Protein AF-A0A7X7Y3Q4-F1 (afdb_monomer_lite)

Sequence (179 aa):
MTKKGYIAGKLFKQGDIKQRLYEGELVKKELPEIDFYNPIENDEINDKSNLPTAKDIFYGDADRVVESSVILVELDDEDSGTIYEIGICHGIEIMREKLIKLKEENKDIAIDELLKLLEKEVPRKKVYAHLSDIRLAEAHHYRGRYIPHGINQFVVGGIEEIGRIYPSVEEAVKSMKED

pLDDT: mean 79.45, std 11.39, range [51.28, 93.75]

Radius of gyration: 19.65 Å; chains: 1; bounding box: 50×27×59 Å

Secondary structure (DSSP, 8-state):
-PEEEEEE---SSHHHHHHHHHHHHHHHHH-TTEEEE-GGG-HHHH-GGG---HHHHHHHHHHHHHH-SEEEE--TT--HHHHHHHHHHHHHHHHHHHHHHHHHHSTT--HHHHHHHHHHHSPPP-EEEE---GGGGGGGG--GGG------HHHHHHHHHSEEEESSHHHHHHHHHH-

Structure (mmCIF, N/CA/C/O backbone):
data_AF-A0A7X7Y3Q4-F1
#
_entry.id   AF-A0A7X7Y3Q4-F1
#
loop_
_atom_site.group_PDB
_atom_site.id
_atom_site.type_symbol
_atom_site.label_atom_id
_atom_site.label_alt_id
_atom_site.label_comp_id
_atom_site.label_asym_id
_atom_site.label_entity_id
_atom_site.label_seq_id
_atom_site.pdbx_PDB_ins_code
_atom_site.Cartn_x
_atom_site.Cartn_y
_atom_site.Cartn_z
_atom_site.occupancy
_atom_site.B_iso_or_equiv
_atom_site.auth_seq_id
_atom_site.auth_comp_id
_atom_site.auth_asym_id
_atom_site.auth_atom_id
_atom_site.pdbx_PDB_model_num
ATOM 1 N N . MET A 1 1 ? 8.918 -13.769 17.050 1.00 59.34 1 MET A N 1
ATOM 2 C CA . MET A 1 1 ? 8.856 -13.636 15.581 1.00 59.34 1 MET A CA 1
ATOM 3 C C . MET A 1 1 ? 9.946 -12.666 15.176 1.00 59.34 1 MET A C 1
ATOM 5 O O . MET A 1 1 ? 10.098 -11.665 15.869 1.00 59.34 1 MET A O 1
ATOM 9 N N . THR A 1 2 ? 10.721 -12.977 14.139 1.00 75.50 2 THR A N 1
ATOM 10 C CA . THR A 1 2 ? 11.676 -12.027 13.543 1.00 75.50 2 THR A CA 1
ATOM 11 C C . THR A 1 2 ? 10.899 -10.832 12.995 1.00 75.50 2 THR A C 1
ATOM 13 O O . THR A 1 2 ? 9.806 -11.018 12.455 1.00 75.50 2 THR A O 1
ATOM 16 N N . LYS A 1 3 ? 11.403 -9.609 13.190 1.00 88.12 3 LYS A N 1
ATOM 17 C CA . LYS A 1 3 ? 10.775 -8.420 12.602 1.00 88.12 3 LYS A CA 1
ATOM 18 C C . LYS A 1 3 ? 10.984 -8.464 11.095 1.00 88.12 3 LYS A C 1
ATOM 20 O O . LYS A 1 3 ? 12.077 -8.795 10.656 1.00 88.12 3 LYS A O 1
ATOM 25 N N . LYS A 1 4 ? 9.954 -8.132 10.326 1.00 91.75 4 LYS A N 1
ATOM 26 C CA . LYS A 1 4 ? 10.041 -8.048 8.867 1.00 91.75 4 LYS A CA 1
ATOM 27 C C . LYS A 1 4 ? 10.253 -6.602 8.440 1.00 91.75 4 LYS A C 1
ATOM 29 O O . LYS A 1 4 ? 9.687 -5.696 9.071 1.00 91.75 4 LYS A O 1
ATOM 34 N N . GLY A 1 5 ? 11.062 -6.409 7.407 1.00 90.38 5 GLY A N 1
ATOM 35 C CA . GLY A 1 5 ? 11.287 -5.128 6.755 1.00 90.38 5 GLY A CA 1
ATOM 36 C C . GLY A 1 5 ? 11.024 -5.204 5.252 1.00 90.38 5 GLY A C 1
ATOM 37 O O . GLY A 1 5 ? 11.091 -6.282 4.670 1.00 90.38 5 GLY A O 1
ATOM 38 N N . TYR A 1 6 ? 10.763 -4.065 4.618 1.00 93.75 6 TYR A N 1
ATOM 39 C CA . TYR A 1 6 ? 10.566 -3.968 3.170 1.00 93.75 6 TYR A CA 1
ATOM 40 C C . TYR A 1 6 ? 11.410 -2.833 2.593 1.00 93.75 6 TYR A C 1
ATOM 42 O O . TYR A 1 6 ? 11.451 -1.749 3.180 1.00 93.75 6 TYR A O 1
ATOM 50 N N . ILE A 1 7 ? 12.075 -3.077 1.464 1.00 92.94 7 ILE A N 1
ATOM 51 C CA . ILE A 1 7 ? 12.806 -2.055 0.707 1.00 92.94 7 ILE A CA 1
ATOM 52 C C . ILE A 1 7 ? 11.937 -1.603 -0.468 1.00 92.94 7 ILE A C 1
ATOM 54 O O . ILE A 1 7 ? 11.755 -2.337 -1.435 1.00 92.94 7 ILE A O 1
ATOM 58 N N . ALA A 1 8 ? 11.429 -0.381 -0.368 1.00 90.62 8 ALA A N 1
ATOM 59 C CA . ALA A 1 8 ? 10.593 0.283 -1.353 1.00 90.62 8 ALA A CA 1
ATOM 60 C C . ALA A 1 8 ? 11.434 1.244 -2.202 1.00 90.62 8 ALA A C 1
ATOM 62 O O . ALA A 1 8 ? 12.166 2.093 -1.685 1.00 90.62 8 ALA A O 1
ATOM 63 N N . GLY A 1 9 ? 11.335 1.135 -3.521 1.00 87.44 9 GLY A N 1
ATOM 64 C CA . GLY A 1 9 ? 12.122 1.961 -4.422 1.00 87.44 9 GLY A CA 1
ATOM 65 C C . GLY A 1 9 ? 12.034 1.493 -5.863 1.00 87.44 9 GLY A C 1
ATOM 66 O O . GLY A 1 9 ? 11.721 0.340 -6.159 1.00 87.44 9 GLY A O 1
ATOM 67 N N . LYS A 1 10 ? 12.375 2.398 -6.776 1.00 87.62 10 LYS A N 1
ATOM 68 C CA . LYS A 1 10 ? 12.437 2.100 -8.205 1.00 87.62 10 LYS A CA 1
ATOM 69 C C . LYS A 1 10 ? 13.421 0.959 -8.480 1.00 87.62 10 LYS A C 1
ATOM 71 O O . LYS A 1 10 ? 14.408 0.794 -7.761 1.00 87.62 10 LYS A O 1
ATOM 76 N N . LEU A 1 11 ? 13.185 0.189 -9.542 1.00 86.69 11 LEU A N 1
ATOM 77 C CA . LEU A 1 11 ? 14.018 -0.975 -9.885 1.00 86.69 11 LEU A CA 1
ATOM 78 C C . LEU A 1 11 ? 14.154 -1.229 -11.396 1.00 86.69 11 LEU A C 1
ATOM 80 O O . LEU A 1 11 ? 14.454 -2.337 -11.833 1.00 86.69 11 LEU A O 1
ATOM 84 N N . PHE A 1 12 ? 13.941 -0.204 -12.227 1.00 82.62 12 PHE A N 1
ATOM 85 C CA . PHE A 1 12 ? 13.835 -0.379 -13.682 1.00 82.62 12 PHE A CA 1
ATOM 86 C C . PHE A 1 12 ? 15.143 -0.128 -14.435 1.00 82.62 12 PHE A C 1
ATOM 88 O O . PHE A 1 12 ? 15.360 -0.694 -15.510 1.00 82.62 12 PHE A O 1
ATOM 95 N N . LYS A 1 13 ? 16.015 0.740 -13.915 1.00 83.12 13 LYS A N 1
ATOM 96 C CA . LYS A 1 13 ? 17.295 1.092 -14.542 1.00 83.12 13 LYS A CA 1
ATOM 97 C C . LYS A 1 13 ? 18.457 0.475 -13.773 1.00 83.12 13 LYS A C 1
ATOM 99 O O . LYS A 1 13 ? 18.352 0.138 -12.601 1.00 83.12 13 LYS A O 1
ATOM 104 N N . GLN A 1 14 ? 19.618 0.389 -14.424 1.00 84.06 14 GLN A N 1
ATOM 105 C CA . GLN A 1 14 ? 20.830 -0.139 -13.786 1.00 84.06 14 GLN A CA 1
ATOM 106 C C . GLN A 1 14 ? 21.237 0.622 -12.516 1.00 84.06 14 GLN A C 1
ATOM 108 O O . GLN A 1 14 ? 21.829 0.014 -11.631 1.00 84.06 14 GLN A O 1
ATOM 113 N N . GLY A 1 15 ? 20.967 1.931 -12.444 1.00 86.31 15 GLY A N 1
ATOM 114 C CA . GLY A 1 15 ? 21.193 2.726 -11.233 1.00 86.31 15 GLY A CA 1
ATOM 115 C C . GLY A 1 15 ? 20.305 2.236 -10.095 1.00 86.31 15 GLY A C 1
ATOM 116 O O . GLY A 1 15 ? 20.821 1.788 -9.078 1.00 86.31 15 GLY A O 1
ATOM 117 N N . ASP A 1 16 ? 18.998 2.212 -10.341 1.00 88.00 16 ASP A N 1
ATOM 118 C CA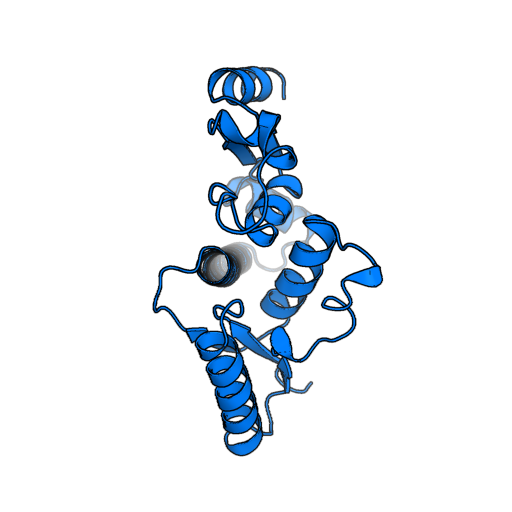 . ASP A 1 16 ? 17.974 1.756 -9.403 1.00 88.00 16 ASP A CA 1
ATOM 119 C C . ASP A 1 16 ? 18.272 0.341 -8.870 1.00 88.00 16 ASP A C 1
ATOM 121 O O . ASP A 1 16 ? 18.316 0.118 -7.666 1.00 88.00 16 ASP A O 1
ATOM 125 N N . ILE A 1 17 ? 18.590 -0.611 -9.755 1.00 88.19 17 ILE A N 1
ATOM 126 C CA . ILE A 1 17 ? 18.923 -1.996 -9.372 1.00 88.19 17 ILE A CA 1
ATOM 127 C C . ILE A 1 17 ? 20.145 -2.043 -8.447 1.00 88.19 17 ILE A C 1
ATOM 129 O O . ILE A 1 17 ? 20.133 -2.729 -7.426 1.00 88.19 17 ILE A O 1
ATOM 133 N N . LYS A 1 18 ? 21.216 -1.314 -8.790 1.00 89.75 18 LYS A N 1
ATOM 134 C CA . LYS A 1 18 ? 22.426 -1.258 -7.955 1.00 89.75 18 LYS A CA 1
ATOM 135 C C . LYS A 1 18 ? 22.134 -0.641 -6.593 1.00 89.75 18 LYS A C 1
ATOM 137 O O . LYS A 1 18 ? 22.685 -1.113 -5.603 1.00 89.75 18 LYS A O 1
ATOM 142 N N . GLN A 1 19 ? 21.281 0.378 -6.555 1.00 89.38 19 GLN A N 1
ATOM 143 C CA . GLN A 1 19 ? 20.860 1.026 -5.323 1.00 89.38 19 GLN A CA 1
ATOM 144 C C . GLN A 1 19 ? 20.077 0.050 -4.430 1.00 89.38 19 GLN A C 1
ATOM 146 O O . GLN A 1 19 ? 20.456 -0.129 -3.275 1.00 89.38 19 GLN A O 1
ATOM 151 N N . ARG A 1 20 ? 19.080 -0.669 -4.972 1.00 92.19 20 ARG A N 1
ATOM 152 C CA . ARG A 1 20 ? 18.311 -1.682 -4.223 1.00 92.19 20 ARG A CA 1
ATOM 153 C C . ARG A 1 20 ? 19.192 -2.791 -3.655 1.00 92.19 20 ARG A C 1
ATOM 155 O O . ARG A 1 20 ? 19.017 -3.180 -2.505 1.00 92.19 20 ARG A O 1
ATOM 162 N N . LEU A 1 21 ? 20.147 -3.301 -4.435 1.00 91.81 21 LEU A N 1
ATOM 163 C CA . LEU A 1 21 ? 21.083 -4.328 -3.961 1.00 91.81 21 LEU A CA 1
ATOM 164 C C . LEU A 1 21 ? 22.013 -3.789 -2.866 1.00 91.81 21 LEU A C 1
ATOM 166 O O . LEU A 1 21 ? 22.229 -4.456 -1.859 1.00 91.81 21 LEU A O 1
ATOM 170 N N . TYR A 1 22 ? 22.535 -2.570 -3.034 1.00 91.56 22 TYR A N 1
ATOM 171 C CA . TYR A 1 22 ? 23.371 -1.920 -2.024 1.00 91.56 22 TYR A CA 1
ATOM 172 C C . TYR A 1 22 ? 22.622 -1.711 -0.701 1.00 91.56 22 TYR A C 1
ATOM 174 O O . TYR A 1 22 ? 23.159 -2.019 0.362 1.00 91.56 22 TYR A O 1
ATOM 182 N N . GLU A 1 23 ? 21.380 -1.230 -0.759 1.00 90.56 23 GLU A N 1
ATOM 183 C CA . GLU A 1 23 ? 20.513 -1.084 0.413 1.00 90.56 23 GLU A CA 1
ATOM 184 C C . GLU A 1 23 ? 20.250 -2.429 1.086 1.00 90.56 23 GLU A C 1
ATOM 186 O O . GLU A 1 23 ? 20.384 -2.520 2.304 1.00 90.56 23 GLU A O 1
ATOM 191 N N . GLY A 1 24 ? 19.956 -3.474 0.302 1.00 90.88 24 GLY A N 1
ATOM 192 C CA . GLY A 1 24 ? 19.782 -4.845 0.784 1.00 90.88 24 GLY A CA 1
ATOM 193 C C . GLY A 1 24 ? 20.990 -5.357 1.569 1.00 90.88 24 GLY A C 1
ATOM 194 O O . GLY A 1 24 ? 20.844 -5.827 2.697 1.00 90.88 24 GLY A O 1
ATOM 195 N N . GLU A 1 25 ? 22.195 -5.213 1.019 1.00 92.19 25 GLU A N 1
ATOM 196 C CA . GLU A 1 25 ? 23.435 -5.597 1.706 1.00 92.19 25 GLU A CA 1
ATOM 197 C C . GLU A 1 25 ? 23.678 -4.767 2.974 1.00 92.19 25 GLU A C 1
ATOM 199 O O . GLU A 1 25 ? 24.103 -5.298 4.004 1.00 92.19 25 GLU A O 1
ATOM 204 N N . LEU A 1 26 ? 23.382 -3.465 2.929 1.00 87.81 26 LEU A N 1
ATOM 205 C CA . LEU A 1 26 ? 23.563 -2.575 4.070 1.00 87.81 26 LEU A CA 1
ATOM 206 C C . LEU A 1 26 ? 22.621 -2.936 5.224 1.00 87.81 26 LEU A C 1
ATOM 208 O O . LEU A 1 26 ? 23.082 -3.059 6.357 1.00 87.81 26 LEU A O 1
ATOM 212 N N . VAL A 1 27 ? 21.328 -3.155 4.961 1.00 85.12 27 VAL A N 1
ATOM 213 C CA . VAL A 1 27 ? 20.378 -3.530 6.022 1.00 85.12 27 VAL A CA 1
ATOM 214 C C . VAL A 1 27 ? 20.660 -4.925 6.572 1.00 85.12 27 VAL A C 1
ATOM 216 O O . VAL A 1 27 ? 20.587 -5.108 7.782 1.00 85.12 27 VAL A O 1
ATOM 219 N N . LYS A 1 28 ? 21.087 -5.884 5.737 1.00 88.75 28 LYS A N 1
ATOM 220 C CA . LYS A 1 28 ? 21.522 -7.218 6.198 1.00 88.75 28 LYS A CA 1
ATOM 221 C C . LYS A 1 28 ? 22.722 -7.128 7.146 1.00 88.75 28 LYS A C 1
ATOM 223 O O . LYS A 1 28 ? 22.809 -7.889 8.107 1.00 88.75 28 LYS A O 1
ATOM 228 N N . LYS A 1 29 ? 23.651 -6.203 6.880 1.00 87.94 29 LYS A N 1
ATOM 229 C CA . LYS A 1 29 ? 24.854 -5.984 7.695 1.00 87.94 29 LYS A CA 1
ATOM 230 C C . LYS A 1 29 ? 24.565 -5.239 8.998 1.00 87.94 29 LYS A C 1
ATOM 232 O O . LYS A 1 29 ? 25.090 -5.625 10.039 1.00 87.94 29 LYS A O 1
ATOM 237 N N . GLU A 1 30 ? 23.800 -4.153 8.929 1.00 89.81 30 GLU A N 1
ATOM 238 C CA . GLU A 1 30 ? 23.609 -3.224 10.052 1.00 89.81 30 GLU A CA 1
ATOM 239 C C . GLU A 1 30 ? 22.392 -3.572 10.925 1.00 89.81 30 GLU A C 1
ATOM 241 O O . GLU A 1 30 ? 22.373 -3.210 12.099 1.00 89.81 30 GLU A O 1
ATOM 246 N N . LEU A 1 31 ? 21.393 -4.273 10.374 1.00 85.12 31 LEU A N 1
ATOM 247 C CA . LEU A 1 31 ? 20.141 -4.655 11.045 1.00 85.12 31 LEU A CA 1
ATOM 248 C C . LEU A 1 31 ? 19.833 -6.163 10.872 1.00 85.12 31 LEU A C 1
ATOM 250 O O . LEU A 1 31 ? 18.743 -6.517 10.414 1.00 85.12 31 LEU A O 1
ATOM 254 N N . PRO A 1 32 ? 20.765 -7.078 11.218 1.00 90.19 32 PRO A N 1
ATOM 255 C CA . PRO A 1 32 ? 20.629 -8.518 10.959 1.00 90.19 32 PRO A CA 1
ATOM 256 C C . PRO A 1 32 ? 19.458 -9.189 11.698 1.00 90.19 32 PRO A C 1
ATOM 258 O O . PRO A 1 32 ? 19.093 -10.323 11.394 1.00 90.19 32 PRO A O 1
ATOM 261 N N . GLU A 1 33 ? 18.874 -8.528 12.697 1.00 87.56 33 GLU A N 1
ATOM 262 C CA . GLU A 1 33 ? 17.691 -8.988 13.422 1.00 87.56 33 GLU A CA 1
ATOM 263 C C . GLU A 1 33 ? 16.362 -8.725 12.692 1.00 87.56 33 GLU A C 1
ATOM 265 O O . GLU A 1 33 ? 15.313 -9.203 13.145 1.00 87.56 33 GLU A O 1
ATOM 270 N N . ILE A 1 34 ? 16.388 -7.954 11.598 1.00 84.50 34 ILE A N 1
ATOM 271 C CA . ILE A 1 34 ? 15.232 -7.666 10.748 1.00 84.50 34 ILE A CA 1
ATOM 272 C C . ILE A 1 34 ? 15.391 -8.418 9.426 1.00 84.50 34 ILE A C 1
ATOM 274 O O . ILE A 1 34 ? 16.371 -8.252 8.707 1.00 84.50 34 ILE A O 1
ATOM 278 N N . ASP A 1 35 ? 14.392 -9.225 9.092 1.00 91.12 35 ASP A N 1
ATOM 279 C CA . ASP A 1 35 ? 14.304 -9.929 7.818 1.00 91.12 35 ASP A CA 1
ATOM 280 C C . ASP A 1 35 ? 13.750 -8.976 6.751 1.00 91.12 35 ASP A C 1
ATOM 282 O O . ASP A 1 35 ? 12.537 -8.760 6.664 1.00 91.12 35 ASP A O 1
ATOM 286 N N . PHE A 1 36 ? 14.648 -8.319 6.015 1.00 88.81 36 PHE A N 1
ATOM 287 C CA . PHE A 1 36 ? 14.284 -7.379 4.958 1.00 88.81 36 PHE A CA 1
ATOM 288 C C . PHE A 1 36 ? 13.991 -8.099 3.642 1.00 88.81 36 PHE A C 1
ATOM 290 O O . PHE A 1 36 ? 14.847 -8.783 3.084 1.00 88.81 36 PHE A O 1
ATOM 297 N N . TYR A 1 37 ? 12.801 -7.853 3.103 1.00 92.31 37 TYR A N 1
ATOM 298 C CA . TYR A 1 37 ? 12.431 -8.210 1.744 1.00 92.31 37 TYR A CA 1
ATOM 299 C C . TYR A 1 37 ? 12.877 -7.122 0.761 1.00 92.31 37 TYR A C 1
ATOM 301 O O . TYR A 1 37 ? 12.609 -5.935 0.964 1.00 92.31 37 TYR A O 1
ATOM 309 N N . ASN A 1 38 ? 13.524 -7.546 -0.323 1.00 90.88 38 ASN A N 1
ATOM 310 C CA . ASN A 1 38 ? 13.941 -6.692 -1.426 1.00 90.88 38 ASN A CA 1
ATOM 311 C C . ASN A 1 38 ? 13.298 -7.192 -2.733 1.00 90.88 38 ASN A C 1
ATOM 313 O O . ASN A 1 38 ? 13.651 -8.287 -3.181 1.00 90.88 38 ASN A O 1
ATOM 317 N N . PRO A 1 39 ? 12.397 -6.423 -3.371 1.00 87.19 39 PRO A N 1
ATOM 318 C CA . PRO A 1 39 ? 11.683 -6.868 -4.571 1.00 87.19 39 PRO A CA 1
ATOM 319 C C . PRO A 1 39 ? 12.590 -7.315 -5.730 1.00 87.19 39 PRO A C 1
ATOM 321 O O . PRO A 1 39 ? 12.200 -8.168 -6.527 1.00 87.19 39 PRO A O 1
ATOM 324 N N . ILE A 1 40 ? 13.819 -6.783 -5.824 1.00 84.50 40 ILE A N 1
ATOM 325 C CA . ILE A 1 40 ? 14.770 -7.155 -6.887 1.00 84.50 40 ILE A CA 1
ATOM 326 C C . ILE A 1 40 ? 15.405 -8.538 -6.687 1.00 84.50 40 ILE A C 1
ATOM 328 O O . ILE A 1 40 ? 15.901 -9.119 -7.646 1.00 84.50 40 ILE A O 1
ATOM 332 N N . GLU A 1 41 ? 15.415 -9.055 -5.456 1.00 81.50 41 GLU A N 1
ATOM 333 C CA . GLU A 1 41 ? 16.021 -10.349 -5.113 1.00 81.50 41 GLU A CA 1
ATOM 334 C C . GLU A 1 41 ? 15.028 -11.515 -5.267 1.00 81.50 41 GLU A C 1
ATOM 336 O O . GLU A 1 41 ? 15.400 -12.671 -5.071 1.00 81.50 41 GLU A O 1
ATOM 341 N N . ASN A 1 42 ? 13.762 -11.238 -5.605 1.00 70.06 42 ASN A N 1
ATOM 342 C CA . ASN A 1 42 ? 12.736 -12.266 -5.751 1.00 70.06 42 ASN A CA 1
ATOM 343 C C . ASN A 1 42 ? 12.650 -12.775 -7.199 1.00 70.06 42 ASN A C 1
ATOM 345 O O . ASN A 1 42 ? 11.991 -12.173 -8.051 1.00 70.06 42 ASN A O 1
ATOM 349 N N . ASP A 1 43 ? 13.307 -13.903 -7.465 1.00 57.25 43 ASP A N 1
ATOM 350 C CA . ASP A 1 43 ? 13.360 -14.536 -8.787 1.00 57.25 43 ASP A CA 1
ATOM 351 C C . ASP A 1 43 ? 12.012 -15.137 -9.239 1.00 57.25 43 ASP A C 1
ATOM 353 O O . ASP A 1 43 ? 11.764 -15.213 -10.437 1.00 57.25 43 ASP A O 1
ATOM 357 N N . GLU A 1 44 ? 11.106 -15.524 -8.329 1.00 56.56 44 GLU A N 1
ATOM 358 C CA . GLU A 1 44 ? 9.857 -16.226 -8.695 1.00 56.56 44 GLU A CA 1
ATOM 359 C C . GLU A 1 44 ? 8.799 -15.304 -9.329 1.00 56.56 44 GLU A C 1
ATOM 361 O O . GLU A 1 44 ? 8.081 -15.721 -10.238 1.00 56.56 44 GLU A O 1
ATOM 366 N N . ILE A 1 45 ? 8.723 -14.040 -8.894 1.00 52.66 45 ILE A N 1
ATOM 367 C CA . ILE A 1 45 ? 7.837 -13.015 -9.488 1.00 52.66 45 ILE A CA 1
ATOM 368 C C . ILE A 1 45 ? 8.522 -12.333 -10.684 1.00 52.66 45 ILE A C 1
ATOM 370 O O . ILE A 1 45 ? 7.861 -11.932 -11.645 1.00 52.66 45 ILE A O 1
ATOM 374 N N . ASN A 1 46 ? 9.857 -12.235 -10.663 1.00 51.28 46 ASN A N 1
ATOM 375 C CA . ASN A 1 46 ? 10.645 -11.665 -11.758 1.00 51.28 46 ASN A CA 1
ATOM 376 C C . ASN A 1 46 ? 10.942 -12.658 -12.896 1.00 51.28 46 ASN A C 1
ATOM 378 O O . ASN A 1 46 ? 11.464 -12.235 -13.936 1.00 51.28 46 ASN A O 1
ATOM 382 N N . ASP A 1 47 ? 10.585 -13.941 -12.757 1.00 56.44 47 ASP A N 1
ATOM 383 C CA . ASP A 1 47 ? 10.609 -14.900 -13.859 1.00 56.44 47 ASP A CA 1
ATOM 384 C C . ASP A 1 47 ? 9.509 -14.559 -14.878 1.00 56.44 47 ASP A C 1
ATOM 386 O O . ASP A 1 47 ? 8.372 -15.039 -14.860 1.00 56.44 47 ASP A O 1
ATOM 390 N N . LYS A 1 48 ? 9.886 -13.695 -15.825 1.00 56.97 48 LYS A N 1
ATOM 391 C CA . LYS A 1 48 ? 9.040 -13.225 -16.930 1.00 56.97 48 LYS A CA 1
ATOM 392 C C . LYS A 1 48 ? 8.573 -14.347 -17.861 1.00 56.97 48 LYS A C 1
ATOM 394 O O . LYS A 1 48 ? 7.773 -14.062 -18.752 1.00 56.97 48 LYS A O 1
ATOM 399 N N . SER A 1 49 ? 9.041 -15.588 -17.690 1.00 58.28 49 SER A N 1
ATOM 400 C CA . SER A 1 49 ? 8.511 -16.740 -18.426 1.00 58.28 49 SER A CA 1
ATOM 401 C C . SER A 1 49 ? 7.042 -17.028 -18.090 1.00 58.28 49 SER A C 1
ATOM 403 O O . SER A 1 49 ? 6.315 -17.512 -18.958 1.00 58.28 49 SER A O 1
ATOM 405 N N . ASN A 1 50 ? 6.581 -16.635 -16.894 1.00 66.38 50 ASN A N 1
ATOM 406 C CA . ASN A 1 50 ? 5.208 -16.848 -16.429 1.00 66.38 50 ASN A CA 1
ATOM 407 C C . ASN A 1 50 ? 4.240 -15.692 -16.736 1.00 66.38 50 ASN A C 1
ATOM 409 O O . ASN A 1 50 ? 3.046 -15.845 -16.500 1.00 66.38 50 ASN A O 1
ATOM 413 N N . LEU A 1 51 ? 4.725 -14.564 -17.283 1.00 70.19 51 LEU A N 1
ATOM 414 C CA . LEU A 1 51 ? 3.917 -13.378 -17.624 1.00 70.19 51 LEU A CA 1
ATOM 415 C C . LEU A 1 51 ? 2.939 -12.971 -16.492 1.00 70.19 51 LEU A C 1
ATOM 417 O O . LEU A 1 51 ? 1.724 -13.017 -16.703 1.00 70.19 51 LEU A O 1
ATOM 421 N N . PRO A 1 52 ? 3.445 -12.588 -15.300 1.00 73.69 52 PRO A N 1
ATOM 422 C CA . PRO A 1 52 ? 2.600 -12.279 -14.148 1.00 73.69 52 PRO A CA 1
ATOM 423 C C . PRO A 1 52 ? 1.602 -11.160 -14.468 1.00 73.69 52 PRO A C 1
ATOM 425 O O . PRO A 1 52 ? 1.933 -10.173 -15.134 1.00 73.69 52 PRO A O 1
ATOM 428 N N . THR A 1 53 ? 0.367 -11.319 -13.996 1.00 81.06 53 THR A N 1
ATOM 429 C CA . THR A 1 53 ? -0.686 -10.314 -14.163 1.00 81.06 53 THR A CA 1
ATOM 430 C C . THR A 1 53 ? -0.463 -9.129 -13.222 1.00 81.06 53 THR A C 1
ATOM 432 O O . THR A 1 53 ? 0.276 -9.213 -12.241 1.00 81.06 53 THR A O 1
ATOM 435 N N . ALA A 1 54 ? -1.151 -8.011 -13.474 1.00 81.81 54 ALA A N 1
ATOM 436 C CA . ALA A 1 54 ? -1.127 -6.857 -12.572 1.00 81.81 54 ALA A CA 1
ATOM 437 C C . ALA A 1 54 ? -1.557 -7.218 -11.135 1.00 81.81 54 ALA A C 1
ATOM 439 O O . ALA A 1 54 ? -1.031 -6.654 -10.178 1.00 81.81 54 ALA A O 1
ATOM 440 N N . LYS A 1 55 ? -2.470 -8.188 -10.977 1.00 80.81 55 LYS A N 1
ATOM 441 C CA . LYS A 1 55 ? -2.904 -8.687 -9.665 1.00 80.81 55 LYS A CA 1
ATOM 442 C C . LYS A 1 55 ? -1.830 -9.515 -8.973 1.00 80.81 55 LYS A C 1
ATOM 444 O O . LYS A 1 55 ? -1.627 -9.323 -7.780 1.00 80.81 55 LYS A O 1
ATOM 449 N N . ASP A 1 56 ? -1.128 -10.376 -9.708 1.00 82.31 56 ASP A N 1
ATOM 450 C CA . ASP A 1 56 ? -0.034 -11.178 -9.141 1.00 82.31 56 ASP A CA 1
ATOM 451 C C . ASP A 1 56 ? 1.076 -10.271 -8.593 1.00 82.31 56 ASP A C 1
ATOM 453 O O . ASP A 1 56 ? 1.558 -10.480 -7.483 1.00 82.31 56 ASP A O 1
ATOM 457 N N . ILE A 1 57 ? 1.417 -9.212 -9.339 1.00 82.62 57 ILE A N 1
ATOM 458 C CA . ILE A 1 57 ? 2.388 -8.194 -8.912 1.00 82.62 57 ILE A CA 1
ATOM 459 C C . ILE A 1 57 ? 1.873 -7.446 -7.678 1.00 82.62 57 ILE A C 1
ATOM 461 O O . ILE A 1 57 ? 2.589 -7.328 -6.688 1.00 82.62 57 ILE A O 1
ATOM 465 N N . PHE A 1 58 ? 0.623 -6.968 -7.714 1.00 87.00 58 PHE A N 1
ATOM 466 C CA . PHE A 1 58 ? 0.037 -6.235 -6.592 1.00 87.00 58 PHE A CA 1
ATOM 467 C C . PHE A 1 58 ? 0.064 -7.041 -5.294 1.00 87.00 58 PHE A C 1
ATOM 469 O O . PHE A 1 58 ? 0.582 -6.547 -4.300 1.00 87.00 58 PHE A O 1
ATOM 476 N N . TYR A 1 59 ? -0.460 -8.266 -5.296 1.00 85.75 59 TYR A N 1
ATOM 477 C CA . TYR A 1 59 ? -0.495 -9.090 -4.090 1.00 85.75 59 TYR A CA 1
ATOM 478 C C . TYR A 1 59 ? 0.898 -9.519 -3.632 1.00 85.75 59 TYR A C 1
ATOM 480 O O . TYR A 1 59 ? 1.168 -9.522 -2.433 1.00 85.75 59 TYR A O 1
ATOM 488 N N . GLY A 1 60 ? 1.798 -9.804 -4.578 1.00 84.38 60 GLY A N 1
ATOM 489 C CA . GLY A 1 60 ? 3.187 -10.135 -4.281 1.00 84.38 60 GLY A CA 1
ATOM 490 C C . GLY A 1 60 ? 3.902 -9.058 -3.465 1.00 84.38 60 GLY A C 1
ATOM 491 O O . GLY A 1 60 ? 4.581 -9.393 -2.496 1.00 84.38 60 GLY A O 1
ATOM 492 N N . ASP A 1 61 ? 3.710 -7.783 -3.809 1.00 85.50 61 ASP A N 1
ATOM 493 C CA . ASP A 1 61 ? 4.358 -6.665 -3.114 1.00 85.50 61 ASP A CA 1
ATOM 494 C C . ASP A 1 61 ? 3.526 -6.158 -1.920 1.00 85.50 61 ASP A C 1
ATOM 496 O O . ASP A 1 61 ? 4.068 -5.910 -0.840 1.00 85.50 61 ASP A O 1
ATOM 500 N N . ALA A 1 62 ? 2.197 -6.071 -2.051 1.00 90.19 62 ALA A N 1
ATOM 501 C CA . ALA A 1 62 ? 1.318 -5.569 -0.994 1.00 90.19 62 ALA A CA 1
ATOM 502 C C . ALA A 1 62 ? 1.362 -6.441 0.268 1.00 90.19 62 ALA A C 1
ATOM 504 O O . ALA A 1 62 ? 1.432 -5.895 1.370 1.00 90.19 62 ALA A O 1
ATOM 505 N N . ASP A 1 63 ? 1.392 -7.771 0.133 1.00 90.31 63 ASP A N 1
ATOM 506 C CA . ASP A 1 63 ? 1.494 -8.667 1.290 1.00 90.31 63 ASP A CA 1
ATOM 507 C C . ASP A 1 63 ? 2.819 -8.448 2.033 1.00 90.31 63 ASP A C 1
ATOM 509 O O . ASP A 1 63 ? 2.854 -8.384 3.263 1.00 90.31 63 ASP A O 1
ATOM 513 N N . ARG A 1 64 ? 3.916 -8.237 1.297 1.00 92.06 64 ARG A N 1
ATOM 514 C CA . ARG A 1 64 ? 5.238 -7.969 1.882 1.00 92.06 64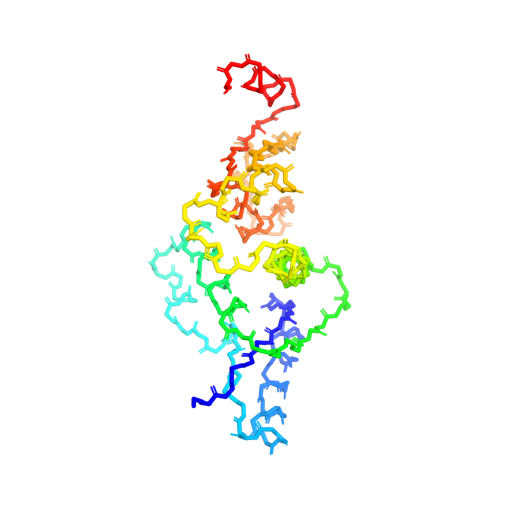 ARG A CA 1
ATOM 515 C C . ARG A 1 64 ? 5.280 -6.635 2.614 1.00 92.06 64 ARG A C 1
ATOM 517 O O . ARG A 1 64 ? 5.883 -6.559 3.686 1.00 92.06 64 ARG A O 1
ATOM 524 N N . VAL A 1 65 ? 4.614 -5.612 2.081 1.00 92.12 65 VAL A N 1
ATOM 525 C CA . VAL A 1 65 ? 4.452 -4.313 2.746 1.00 92.12 65 VAL A CA 1
ATOM 526 C C . VAL A 1 65 ? 3.617 -4.458 4.023 1.00 92.12 65 VAL A C 1
ATOM 528 O O . VAL A 1 65 ? 4.050 -4.012 5.082 1.00 92.12 65 VAL A O 1
ATOM 531 N N . VAL A 1 66 ? 2.460 -5.125 3.956 1.00 92.62 66 VAL A N 1
ATOM 532 C CA . VAL A 1 66 ? 1.533 -5.307 5.093 1.00 92.62 66 VAL A CA 1
ATOM 533 C C . VAL A 1 66 ? 2.168 -6.110 6.233 1.00 92.62 66 VAL A C 1
ATOM 535 O O . VAL A 1 66 ? 1.963 -5.797 7.407 1.00 92.62 66 VAL A O 1
ATOM 538 N N . GLU A 1 67 ? 2.934 -7.152 5.910 1.00 91.19 67 GLU A N 1
ATOM 539 C CA . GLU A 1 67 ? 3.619 -7.990 6.899 1.00 91.19 67 GLU A CA 1
ATOM 540 C C . GLU A 1 67 ? 4.832 -7.305 7.546 1.00 91.19 67 GLU A C 1
ATOM 542 O O . GLU A 1 67 ? 5.327 -7.769 8.582 1.00 91.19 67 GLU A O 1
ATOM 547 N N . SER A 1 68 ? 5.335 -6.233 6.932 1.00 89.81 68 SER A N 1
ATOM 548 C CA . SER A 1 68 ? 6.535 -5.535 7.372 1.00 89.81 68 SER A CA 1
ATOM 549 C C . SER A 1 68 ? 6.246 -4.539 8.487 1.00 89.81 68 SER A C 1
ATOM 551 O O . SER A 1 68 ? 5.269 -3.800 8.490 1.00 89.81 68 SER A O 1
ATOM 553 N N . SER A 1 69 ? 7.151 -4.505 9.460 1.00 87.00 69 SER A N 1
ATOM 554 C CA . SER A 1 69 ? 7.107 -3.572 10.593 1.00 87.00 69 SER A CA 1
ATOM 555 C C . SER A 1 69 ? 7.980 -2.333 10.389 1.00 87.00 69 SER A C 1
ATOM 557 O O . SER A 1 69 ? 7.883 -1.377 11.155 1.00 87.00 69 SER A O 1
ATOM 559 N N . VAL A 1 70 ? 8.858 -2.370 9.383 1.00 83.81 70 VAL A N 1
ATOM 560 C CA . VAL A 1 70 ? 9.788 -1.300 9.020 1.00 83.81 70 VAL A CA 1
ATOM 561 C C . VAL A 1 70 ? 9.847 -1.221 7.500 1.00 83.81 70 VAL A C 1
ATOM 563 O O . VAL A 1 70 ? 10.030 -2.237 6.839 1.00 83.81 70 VAL A O 1
ATOM 566 N N . ILE A 1 71 ? 9.720 -0.020 6.948 1.00 88.44 71 ILE A N 1
ATOM 567 C CA . ILE A 1 71 ? 9.817 0.220 5.507 1.00 88.44 71 ILE A CA 1
ATOM 568 C C . ILE A 1 71 ? 11.008 1.149 5.280 1.00 88.44 71 ILE A C 1
ATOM 570 O O . ILE A 1 71 ? 11.038 2.255 5.821 1.00 88.44 71 ILE A O 1
ATOM 574 N N . LEU A 1 72 ? 12.001 0.691 4.520 1.00 85.81 72 LEU A N 1
ATOM 575 C CA . LEU A 1 72 ? 13.067 1.534 3.989 1.00 85.81 72 LEU A CA 1
ATOM 576 C C . LEU A 1 72 ? 12.614 2.019 2.617 1.00 85.81 72 LEU A C 1
ATOM 578 O O . LEU A 1 72 ? 12.306 1.190 1.769 1.00 85.81 72 LEU A O 1
ATOM 582 N N . VAL A 1 73 ? 12.561 3.332 2.401 1.00 87.50 73 VAL A N 1
ATOM 583 C CA . VAL A 1 73 ? 12.008 3.886 1.164 1.00 87.50 73 VAL A CA 1
ATOM 584 C C . VAL A 1 73 ? 12.911 4.932 0.526 1.00 87.50 73 VAL A C 1
ATOM 586 O O . VAL A 1 73 ? 13.367 5.859 1.197 1.00 87.50 73 VAL A O 1
ATOM 589 N N . GLU A 1 74 ? 13.143 4.798 -0.779 1.00 85.00 74 GLU A N 1
ATOM 590 C CA . GLU A 1 74 ? 13.732 5.848 -1.614 1.00 85.00 74 GLU A CA 1
ATOM 591 C C . GLU A 1 74 ? 12.621 6.717 -2.218 1.00 85.00 74 GLU A C 1
ATOM 593 O O . GLU A 1 74 ? 11.724 6.210 -2.888 1.00 85.00 74 GLU A O 1
ATOM 598 N N . LEU A 1 75 ? 12.681 8.031 -1.980 1.00 78.31 75 LEU A N 1
ATOM 599 C CA . LEU A 1 75 ? 11.659 8.984 -2.438 1.00 78.31 75 LEU A CA 1
ATOM 600 C C . LEU A 1 75 ? 12.025 9.729 -3.728 1.00 78.31 75 LEU A C 1
ATOM 602 O O . LEU A 1 75 ? 11.161 10.391 -4.306 1.00 78.31 75 LEU A O 1
ATOM 606 N N . ASP A 1 76 ? 13.281 9.660 -4.167 1.00 72.75 76 ASP A N 1
ATOM 607 C CA . ASP A 1 76 ? 13.719 10.349 -5.380 1.00 72.75 76 ASP A CA 1
ATOM 608 C C . ASP A 1 76 ? 13.048 9.742 -6.636 1.00 72.75 76 ASP A C 1
ATOM 610 O O . ASP A 1 76 ? 12.728 8.554 -6.686 1.00 72.75 76 ASP A O 1
ATOM 614 N N . ASP A 1 77 ? 12.825 10.575 -7.663 1.00 67.88 77 ASP A N 1
ATOM 615 C CA . ASP A 1 77 ? 12.249 10.226 -8.981 1.00 67.88 77 ASP A CA 1
ATOM 616 C C . ASP A 1 77 ? 10.739 9.879 -9.064 1.00 67.88 77 ASP A C 1
ATOM 618 O O . ASP A 1 77 ? 10.304 9.340 -10.089 1.00 67.88 77 ASP A O 1
ATOM 622 N N . GLU A 1 78 ? 9.930 10.228 -8.052 1.00 77.25 78 GLU A N 1
ATOM 623 C CA . GLU A 1 78 ? 8.450 10.118 -8.058 1.00 77.25 78 GLU A CA 1
ATOM 624 C C . GLU A 1 78 ? 7.925 8.745 -8.537 1.00 77.25 78 GLU A C 1
ATOM 626 O O . GLU A 1 78 ? 7.008 8.650 -9.362 1.00 77.25 78 GLU A O 1
ATOM 631 N N . ASP A 1 79 ? 8.509 7.646 -8.048 1.00 86.50 79 ASP A N 1
ATOM 632 C CA . ASP A 1 79 ? 8.050 6.317 -8.448 1.00 86.50 79 ASP A CA 1
ATOM 633 C C . ASP A 1 79 ? 6.632 6.032 -7.928 1.00 86.50 79 ASP A C 1
ATOM 635 O O . ASP A 1 79 ? 6.380 5.911 -6.729 1.00 86.50 79 ASP A O 1
ATOM 639 N N . SER A 1 80 ? 5.685 5.914 -8.860 1.00 85.81 80 SER A N 1
ATOM 640 C CA . SER A 1 80 ? 4.274 5.680 -8.535 1.00 85.81 80 SER A CA 1
ATOM 641 C C . SER A 1 80 ? 4.019 4.384 -7.756 1.00 85.81 80 SER A C 1
ATOM 643 O O . SER A 1 80 ? 3.041 4.332 -7.014 1.00 85.81 80 SER A O 1
ATOM 645 N N . GLY A 1 81 ? 4.867 3.359 -7.910 1.00 86.75 81 GLY A N 1
ATOM 646 C CA . GLY A 1 81 ? 4.760 2.122 -7.142 1.00 86.75 81 GLY A CA 1
ATOM 647 C C . GLY A 1 81 ? 5.140 2.374 -5.690 1.00 86.75 81 GLY A C 1
ATOM 648 O O . GLY A 1 81 ? 4.312 2.187 -4.802 1.00 86.75 81 GLY A O 1
ATOM 649 N N . THR A 1 82 ? 6.322 2.951 -5.478 1.00 87.12 82 THR A N 1
ATOM 650 C CA . THR A 1 82 ? 6.814 3.347 -4.154 1.00 87.12 82 THR A CA 1
ATOM 651 C C . THR A 1 82 ? 5.849 4.273 -3.407 1.00 87.12 82 THR A C 1
ATOM 653 O O . THR A 1 82 ? 5.560 4.078 -2.226 1.00 87.12 82 THR A O 1
ATOM 656 N N . ILE A 1 83 ? 5.295 5.285 -4.084 1.00 90.12 83 ILE A N 1
ATOM 657 C CA . ILE A 1 83 ? 4.315 6.203 -3.479 1.00 90.12 83 ILE A CA 1
ATOM 658 C C . ILE A 1 83 ? 3.059 5.443 -3.035 1.00 90.12 83 ILE A C 1
ATOM 660 O O . ILE A 1 83 ? 2.502 5.724 -1.970 1.00 90.12 83 ILE A O 1
ATOM 664 N N . TYR A 1 84 ? 2.610 4.474 -3.833 1.00 90.12 84 TYR A N 1
ATOM 665 C CA . TYR A 1 84 ? 1.443 3.661 -3.509 1.00 90.12 84 TYR A CA 1
ATOM 666 C C . TYR A 1 84 ? 1.709 2.730 -2.315 1.00 90.12 84 TYR A C 1
ATOM 668 O O . TYR A 1 84 ? 0.858 2.629 -1.432 1.00 90.12 84 TYR A O 1
ATOM 676 N N . GLU A 1 85 ? 2.901 2.132 -2.218 1.00 90.81 85 GLU A N 1
ATOM 677 C CA . GLU A 1 85 ? 3.335 1.336 -1.057 1.00 90.81 85 GLU A CA 1
ATOM 678 C C . GLU A 1 85 ? 3.305 2.162 0.239 1.00 90.81 85 GLU A C 1
ATOM 680 O O . GLU A 1 85 ? 2.726 1.733 1.241 1.00 90.81 85 GLU A O 1
ATOM 685 N N . ILE A 1 86 ? 3.836 3.393 0.218 1.00 88.19 86 ILE A N 1
ATOM 686 C CA . ILE A 1 86 ? 3.742 4.324 1.359 1.00 88.19 86 ILE A CA 1
ATOM 687 C C . ILE A 1 86 ? 2.272 4.635 1.687 1.00 88.19 86 ILE A C 1
ATOM 689 O O . ILE A 1 86 ? 1.894 4.698 2.860 1.00 88.19 86 ILE A O 1
ATOM 693 N N . GLY A 1 87 ? 1.428 4.801 0.664 1.00 90.25 87 GLY A N 1
ATOM 694 C CA . GLY A 1 87 ? -0.015 4.990 0.821 1.00 90.25 87 GLY A CA 1
ATOM 695 C C . GLY A 1 87 ? -0.688 3.842 1.581 1.00 90.25 87 GLY A C 1
ATOM 696 O O . GLY A 1 87 ? -1.485 4.101 2.486 1.00 90.25 87 GLY A O 1
ATOM 697 N N . ILE A 1 88 ? -0.327 2.590 1.278 1.00 92.38 88 ILE A N 1
ATOM 698 C CA . ILE A 1 88 ? -0.795 1.398 2.007 1.00 92.38 88 ILE A CA 1
ATOM 699 C C . ILE A 1 88 ? -0.348 1.463 3.470 1.00 92.38 88 ILE A C 1
ATOM 701 O O . ILE A 1 88 ? -1.181 1.324 4.366 1.00 92.38 88 ILE A O 1
ATOM 705 N N . CYS A 1 89 ? 0.935 1.745 3.720 1.00 84.12 89 CYS A N 1
ATOM 706 C CA . CYS A 1 89 ? 1.489 1.837 5.075 1.00 84.12 89 CYS A CA 1
ATOM 707 C C . CYS A 1 89 ? 0.724 2.855 5.924 1.00 84.12 89 CYS A C 1
ATOM 709 O O . CYS A 1 89 ? 0.283 2.565 7.037 1.00 84.12 89 CYS A O 1
ATOM 711 N N . HIS A 1 90 ? 0.523 4.054 5.376 1.00 85.00 90 HIS A N 1
ATOM 712 C CA . HIS A 1 90 ? -0.190 5.113 6.075 1.00 85.00 90 HIS A CA 1
ATOM 713 C C . HIS A 1 90 ? -1.669 4.769 6.278 1.00 85.00 90 HIS A C 1
ATOM 715 O O . HIS A 1 90 ? -2.221 5.023 7.349 1.00 85.00 90 HIS A O 1
ATOM 721 N N . GLY A 1 91 ? -2.301 4.143 5.281 1.00 90.44 91 GLY A N 1
ATOM 722 C CA . GLY A 1 91 ? -3.666 3.639 5.383 1.00 90.44 91 GLY A CA 1
ATOM 723 C C . GLY A 1 91 ? -3.837 2.667 6.550 1.00 90.44 91 GLY A C 1
ATOM 724 O O . GLY A 1 91 ? -4.759 2.838 7.346 1.00 90.44 91 GLY A O 1
ATOM 725 N N . ILE A 1 92 ? -2.929 1.699 6.705 1.00 90.00 92 ILE A N 1
ATOM 726 C CA . ILE A 1 92 ? -2.956 0.722 7.806 1.00 90.00 92 ILE A CA 1
ATOM 727 C C . ILE A 1 92 ? -2.885 1.420 9.166 1.00 90.00 92 ILE A C 1
ATOM 729 O O . ILE A 1 92 ? -3.690 1.116 10.046 1.00 90.00 92 ILE A O 1
ATOM 733 N N . GLU A 1 93 ? -1.977 2.378 9.342 1.00 85.31 93 GLU A N 1
ATOM 734 C CA . GLU A 1 93 ? -1.818 3.059 10.631 1.00 85.31 93 GLU A CA 1
ATOM 735 C C . GLU A 1 93 ? -2.990 4.005 10.943 1.00 85.31 93 GLU A C 1
ATOM 737 O O . GLU A 1 93 ? -3.479 4.014 12.072 1.00 85.31 93 GLU A O 1
ATOM 742 N N . ILE A 1 94 ? -3.559 4.697 9.944 1.00 88.88 94 ILE A N 1
ATOM 743 C CA . ILE A 1 94 ? -4.829 5.431 10.118 1.00 88.88 94 ILE A CA 1
ATOM 744 C C . ILE A 1 94 ? -5.938 4.487 10.607 1.00 88.88 94 ILE A C 1
ATOM 746 O O . ILE A 1 94 ? -6.702 4.828 11.517 1.00 88.88 94 ILE A O 1
ATOM 750 N N . MET A 1 95 ? -6.052 3.303 9.998 1.00 90.56 95 MET A N 1
ATOM 751 C CA . MET A 1 95 ? -7.051 2.305 10.383 1.00 90.56 95 MET A CA 1
ATOM 752 C C . MET A 1 95 ? -6.811 1.770 11.794 1.00 90.56 95 MET A C 1
ATOM 754 O O . MET A 1 95 ? -7.766 1.619 12.560 1.00 90.56 95 MET A O 1
ATOM 758 N N . ARG A 1 96 ? -5.549 1.523 12.159 1.00 84.81 96 ARG A N 1
ATOM 759 C CA . ARG A 1 96 ? -5.149 1.070 13.494 1.00 84.81 96 ARG A CA 1
ATOM 760 C C . ARG A 1 96 ? -5.583 2.061 14.569 1.00 84.81 96 ARG A C 1
ATOM 762 O O . ARG A 1 96 ? -6.237 1.651 15.525 1.00 84.81 96 ARG A O 1
ATOM 769 N N . GLU A 1 97 ? -5.288 3.346 14.393 1.00 85.69 97 GLU A N 1
ATOM 770 C CA . GLU A 1 97 ? -5.660 4.392 15.355 1.00 85.69 97 GLU A CA 1
ATOM 771 C C . GLU A 1 97 ? -7.178 4.475 15.553 1.00 85.69 97 GLU A C 1
ATOM 773 O O . GLU A 1 97 ? -7.677 4.547 16.679 1.00 85.69 97 GLU A O 1
ATOM 778 N N . LYS A 1 98 ? -7.949 4.373 14.464 1.00 89.25 98 LYS A N 1
ATOM 779 C CA . LYS A 1 98 ? -9.416 4.331 14.545 1.00 89.25 98 LYS A CA 1
ATOM 780 C C . LYS A 1 98 ? -9.923 3.108 15.311 1.00 89.25 98 LYS A C 1
ATOM 782 O O . LYS A 1 98 ? -10.836 3.241 16.123 1.00 89.25 98 LYS A O 1
ATOM 787 N N . LEU A 1 99 ? -9.331 1.934 15.087 1.00 88.94 99 LEU A N 1
ATOM 788 C CA . LEU A 1 99 ? -9.683 0.709 15.811 1.00 88.94 99 LEU A CA 1
ATOM 789 C C . LEU A 1 99 ? -9.353 0.799 17.306 1.00 88.94 99 LEU A C 1
ATOM 791 O O . LEU A 1 99 ? -10.156 0.354 18.128 1.00 88.94 99 LEU A O 1
ATOM 795 N N . ILE A 1 100 ? -8.206 1.387 17.663 1.00 86.31 100 ILE A N 1
ATOM 796 C CA . ILE A 1 100 ? -7.817 1.627 19.060 1.00 86.31 100 ILE A CA 1
ATOM 797 C C . ILE A 1 100 ? -8.867 2.503 19.743 1.00 86.31 100 ILE A C 1
ATOM 799 O O . ILE A 1 100 ? -9.421 2.097 20.765 1.00 86.31 100 ILE A O 1
ATOM 803 N N . LYS A 1 101 ? -9.217 3.639 19.133 1.00 89.06 101 LYS A N 1
ATOM 804 C CA . LYS A 1 101 ? -10.225 4.556 19.673 1.00 89.06 101 LYS A CA 1
ATOM 805 C C . LYS A 1 101 ? -11.586 3.879 19.863 1.00 89.06 101 LYS A C 1
ATOM 807 O O . LYS A 1 101 ? -12.182 3.979 20.933 1.00 89.06 101 LYS A O 1
ATOM 812 N N . LEU A 1 102 ? -12.057 3.134 18.859 1.00 88.00 102 LEU A N 1
ATOM 813 C CA . LEU A 1 102 ? -13.321 2.398 18.952 1.00 88.00 102 LEU A CA 1
ATOM 814 C C . LEU A 1 102 ? -13.315 1.388 20.105 1.00 88.00 102 LEU A C 1
ATOM 816 O O . LEU A 1 102 ? -14.310 1.274 20.818 1.00 88.00 102 LEU A O 1
ATOM 820 N N . LYS A 1 103 ? -12.204 0.678 20.319 1.00 85.62 103 LYS A N 1
ATOM 821 C CA . LYS A 1 103 ? -12.055 -0.267 21.433 1.00 85.62 103 LYS A CA 1
ATOM 822 C C . LYS A 1 103 ? -12.051 0.431 22.797 1.00 85.62 103 LYS A C 1
ATOM 824 O O . LYS A 1 103 ? -12.610 -0.103 23.751 1.00 85.62 103 LYS A O 1
ATOM 829 N N . GLU A 1 104 ? -11.413 1.593 22.914 1.00 88.25 104 GLU A N 1
ATOM 830 C CA . GLU A 1 104 ? -11.381 2.368 24.163 1.00 88.25 104 GLU A CA 1
ATOM 831 C C . GLU A 1 104 ? -12.770 2.885 24.554 1.00 88.25 104 GLU A C 1
ATOM 833 O O . GLU A 1 104 ? -13.151 2.817 25.726 1.00 88.25 104 GLU A O 1
ATOM 838 N N . GLU A 1 105 ? -13.536 3.349 23.566 1.00 90.94 105 GLU A N 1
ATOM 839 C CA . GLU A 1 105 ? -14.912 3.822 23.736 1.00 90.94 105 GLU A CA 1
ATOM 840 C C . GLU A 1 105 ? -15.902 2.669 23.982 1.00 90.94 105 GLU A C 1
ATOM 842 O O . GLU A 1 105 ? -16.925 2.866 24.638 1.00 90.94 105 GLU A O 1
ATOM 847 N N . ASN A 1 106 ? -15.589 1.458 23.505 1.00 88.06 106 ASN A N 1
ATOM 848 C CA . ASN A 1 106 ? -16.459 0.281 23.566 1.00 88.06 106 ASN A CA 1
ATOM 849 C C . ASN A 1 106 ? -15.712 -0.925 24.169 1.00 88.06 106 ASN A C 1
ATOM 851 O O . ASN A 1 106 ? -15.268 -1.832 23.460 1.00 88.06 106 ASN A O 1
ATOM 855 N N . LYS A 1 107 ? -15.563 -0.939 25.502 1.00 86.75 107 LYS A N 1
ATOM 856 C CA . LYS A 1 107 ? -14.922 -2.052 26.227 1.00 86.75 107 LYS A CA 1
ATOM 857 C C . LYS A 1 107 ? -15.661 -3.370 25.975 1.00 86.75 107 LYS A C 1
ATOM 859 O O . LYS A 1 107 ? -16.886 -3.403 25.995 1.00 86.75 107 LYS A O 1
ATOM 864 N N . ASP A 1 108 ? -14.893 -4.437 25.765 1.00 88.06 108 ASP A N 1
ATOM 865 C CA . ASP A 1 108 ? -15.382 -5.804 25.522 1.00 88.06 108 ASP A CA 1
ATOM 866 C C . ASP A 1 108 ? -16.270 -5.970 24.271 1.00 88.06 108 ASP A C 1
ATOM 868 O O . ASP A 1 108 ? -17.043 -6.922 24.173 1.00 88.06 108 ASP A O 1
ATOM 872 N N . ILE A 1 109 ? -16.131 -5.072 23.286 1.00 87.00 109 ILE A 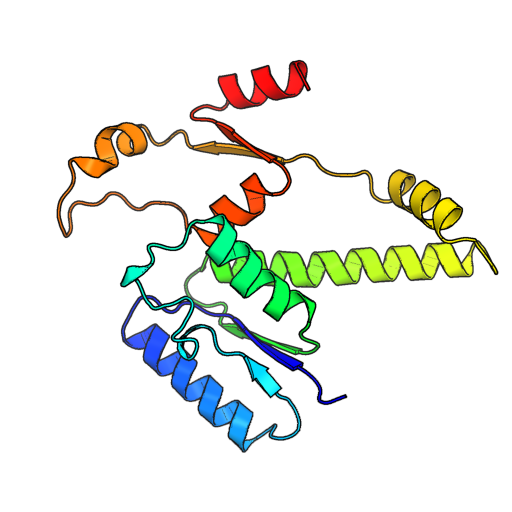N 1
ATOM 873 C CA . ILE A 1 109 ? -16.861 -5.143 22.015 1.00 87.00 109 ILE A CA 1
ATOM 874 C C . ILE A 1 109 ? -16.570 -6.441 21.245 1.00 87.00 109 ILE A C 1
ATOM 876 O O . ILE A 1 109 ? -15.415 -6.842 21.065 1.00 87.00 109 ILE A O 1
ATOM 880 N N . ALA A 1 110 ? -17.625 -7.088 20.745 1.00 89.88 110 ALA A N 1
ATOM 881 C CA . ALA A 1 110 ? -17.492 -8.241 19.862 1.00 89.88 110 ALA A CA 1
ATOM 882 C C . ALA A 1 110 ? -16.979 -7.820 18.472 1.00 89.88 110 ALA A C 1
ATOM 884 O O . ALA A 1 110 ? -17.271 -6.724 17.998 1.00 89.88 110 ALA A O 1
ATOM 885 N N . ILE A 1 111 ? -16.260 -8.702 17.766 1.00 84.69 111 ILE A N 1
ATOM 886 C CA . ILE A 1 111 ? -15.691 -8.389 16.438 1.00 84.69 111 ILE A CA 1
ATOM 887 C C . ILE A 1 111 ? -16.777 -7.938 15.449 1.00 84.69 111 ILE A C 1
ATOM 889 O O . ILE A 1 111 ? -16.599 -6.928 14.775 1.00 84.69 111 ILE A O 1
ATOM 893 N N . ASP A 1 112 ? -17.923 -8.620 15.402 1.00 85.75 112 ASP A N 1
ATOM 894 C CA . ASP A 1 112 ? -19.029 -8.254 14.503 1.00 85.75 112 ASP A CA 1
ATOM 895 C C . ASP A 1 112 ? -19.609 -6.865 14.804 1.00 85.75 112 ASP A C 1
ATOM 897 O O . ASP A 1 112 ? -20.091 -6.168 13.909 1.00 85.75 112 ASP A O 1
ATOM 901 N N . GLU A 1 113 ? -19.578 -6.444 16.068 1.00 86.50 113 GLU A N 1
ATOM 902 C CA . GLU A 1 113 ? -20.000 -5.103 16.472 1.00 86.50 113 GLU A CA 1
ATOM 903 C C . GLU A 1 113 ? -18.934 -4.067 16.115 1.00 86.50 113 GLU A C 1
ATOM 905 O O . GLU A 1 113 ? -19.265 -3.006 15.584 1.00 86.50 113 GLU A O 1
ATOM 910 N N . LEU A 1 114 ? -17.656 -4.402 16.307 1.00 87.19 114 LEU A N 1
ATOM 911 C CA . LEU A 1 114 ? -16.531 -3.563 15.910 1.00 87.19 114 LEU A CA 1
ATOM 912 C C . LEU A 1 114 ? -16.517 -3.317 14.399 1.00 87.19 114 LEU A C 1
ATOM 914 O O . LEU A 1 114 ? -16.314 -2.181 13.987 1.00 87.19 114 LEU A O 1
ATOM 918 N N . LEU A 1 115 ? -16.791 -4.334 13.575 1.00 84.12 115 LEU A N 1
ATOM 919 C CA . LEU A 1 115 ? -16.879 -4.189 12.117 1.00 84.12 115 LEU A CA 1
ATOM 920 C C . LEU A 1 115 ? -17.985 -3.207 11.710 1.00 84.12 115 LEU A C 1
ATOM 922 O O . LEU A 1 115 ? -17.759 -2.346 10.862 1.00 84.12 115 LEU A O 1
ATOM 926 N N . LYS A 1 116 ? -19.155 -3.269 12.361 1.00 85.19 116 LYS A N 1
ATOM 927 C CA . LYS A 1 116 ? -20.260 -2.322 12.122 1.00 85.19 116 LYS A CA 1
ATOM 928 C C . LYS A 1 116 ? -19.908 -0.895 12.538 1.00 85.19 116 LYS A C 1
ATOM 930 O O . LYS A 1 116 ? -20.351 0.053 11.893 1.00 85.19 116 LYS A O 1
ATOM 935 N N . LEU A 1 117 ? -19.165 -0.718 13.632 1.00 85.75 117 LEU A N 1
ATOM 936 C CA . LEU A 1 117 ? -18.688 0.604 14.046 1.00 85.75 117 LEU A CA 1
ATOM 937 C C . LEU A 1 117 ? -17.608 1.128 13.100 1.00 85.75 117 LEU A C 1
ATOM 939 O O . LEU A 1 117 ? -17.645 2.295 12.712 1.00 85.75 117 LEU A O 1
ATOM 943 N N . LEU A 1 118 ? -16.691 0.258 12.683 1.00 85.50 118 LEU A N 1
ATOM 944 C CA . LEU A 1 118 ? -15.640 0.605 11.745 1.00 85.50 118 LEU A CA 1
ATOM 945 C C . LEU A 1 118 ? -16.223 1.047 10.406 1.00 85.50 118 LEU A C 1
ATOM 947 O O . LEU A 1 118 ? -15.779 2.057 9.887 1.00 85.50 118 LEU A O 1
ATOM 951 N N . GLU A 1 119 ? -17.247 0.369 9.883 1.00 82.12 119 GLU A N 1
ATOM 952 C CA . GLU A 1 119 ? -17.908 0.766 8.632 1.00 82.12 119 GLU A CA 1
ATOM 953 C C . GLU A 1 119 ? -18.542 2.167 8.710 1.00 82.12 119 GLU A C 1
ATOM 955 O O . GLU A 1 119 ? -18.586 2.885 7.712 1.00 82.12 119 GLU A O 1
ATOM 960 N N . LYS A 1 120 ? -18.979 2.608 9.897 1.00 82.56 120 LYS A N 1
ATOM 961 C CA . LYS A 1 120 ? -19.474 3.981 10.098 1.00 82.56 120 LYS A CA 1
ATOM 962 C C . LYS A 1 120 ? -18.345 5.014 10.081 1.00 82.56 120 LYS A C 1
ATOM 964 O O . LYS A 1 120 ? -18.506 6.084 9.504 1.00 82.56 120 LYS A O 1
ATOM 969 N N . GLU A 1 121 ? -17.219 4.701 10.716 1.00 78.50 121 GLU A N 1
ATOM 970 C CA . GLU A 1 121 ? -16.050 5.588 10.843 1.00 78.50 121 GLU A CA 1
ATOM 971 C C . GLU A 1 121 ? -15.138 5.593 9.608 1.00 78.50 121 GLU A C 1
ATOM 973 O O . GLU A 1 121 ? -14.400 6.554 9.352 1.00 78.50 121 GLU A O 1
ATOM 978 N N . VAL A 1 122 ? -15.148 4.483 8.877 1.00 80.00 122 VAL A N 1
ATOM 979 C CA . VAL A 1 122 ? -14.377 4.194 7.672 1.00 80.00 122 VAL A CA 1
ATOM 980 C C . VAL A 1 122 ? -15.260 3.353 6.754 1.00 80.00 122 VAL A C 1
ATOM 982 O O . VAL A 1 122 ? -15.184 2.122 6.751 1.00 80.00 122 VAL A O 1
ATOM 985 N N . PRO A 1 123 ? -16.101 4.002 5.942 1.00 74.94 123 PRO A N 1
ATOM 986 C CA . PRO A 1 123 ? -16.927 3.270 5.004 1.00 74.94 123 PRO A CA 1
ATOM 987 C C . PRO A 1 123 ? -16.049 2.547 3.988 1.00 74.94 123 PRO A C 1
ATOM 989 O O . PRO A 1 123 ? -15.013 3.071 3.552 1.00 74.94 123 PRO A O 1
ATOM 992 N N . ARG A 1 124 ? -16.496 1.356 3.579 1.00 73.62 124 ARG A N 1
ATOM 993 C CA . ARG A 1 124 ? -15.857 0.592 2.509 1.00 73.62 124 ARG A CA 1
ATOM 994 C C . ARG A 1 124 ? -15.754 1.468 1.263 1.00 73.62 124 ARG A C 1
ATOM 996 O O . ARG A 1 124 ? -16.745 2.028 0.796 1.00 73.62 124 ARG A O 1
ATOM 1003 N N . LYS A 1 125 ? -14.545 1.595 0.724 1.00 73.50 125 LYS A N 1
ATOM 1004 C CA . LYS A 1 125 ? -14.303 2.355 -0.502 1.00 73.50 125 LYS A CA 1
ATOM 1005 C C . LYS A 1 125 ? -14.427 1.420 -1.700 1.00 73.50 125 LYS A C 1
ATOM 1007 O O . LYS A 1 125 ? -13.888 0.318 -1.675 1.00 73.50 125 LYS A O 1
ATOM 1012 N N . LYS A 1 126 ? -15.151 1.868 -2.725 1.00 73.56 126 LYS A N 1
ATOM 1013 C CA . LYS A 1 126 ? -15.087 1.319 -4.083 1.00 73.56 126 LYS A CA 1
ATOM 1014 C C . LYS A 1 126 ? -14.307 2.322 -4.925 1.00 73.56 126 LYS A C 1
ATOM 1016 O O . LYS A 1 126 ? -14.600 3.518 -4.855 1.00 73.56 126 LYS A O 1
ATOM 1021 N N . VAL A 1 127 ? -13.312 1.864 -5.673 1.00 70.94 127 VAL A N 1
ATOM 1022 C CA . VAL A 1 127 ? -12.499 2.729 -6.536 1.00 70.94 127 VAL A CA 1
ATOM 1023 C C . VAL A 1 127 ? -12.922 2.544 -7.985 1.00 70.94 127 VAL A C 1
ATOM 1025 O O . VAL A 1 127 ? -13.127 1.437 -8.463 1.00 70.94 127 VAL A O 1
ATOM 1028 N N . TYR A 1 128 ? -13.039 3.645 -8.712 1.00 70.19 128 TYR A N 1
ATOM 1029 C CA . TYR A 1 128 ? -13.239 3.621 -10.153 1.00 70.19 128 TYR A CA 1
ATOM 1030 C C . TYR A 1 128 ? -12.219 4.582 -10.748 1.00 70.19 128 TYR A C 1
ATOM 1032 O O . TYR A 1 128 ? -12.292 5.785 -10.498 1.00 70.19 128 TYR A O 1
ATOM 1040 N N . ALA A 1 129 ? -11.239 4.055 -11.472 1.00 68.50 129 ALA A N 1
ATOM 1041 C CA . ALA A 1 129 ? -10.220 4.871 -12.126 1.00 68.50 129 ALA A CA 1
ATOM 1042 C C . ALA A 1 129 ? -10.477 4.937 -13.633 1.00 68.50 129 ALA A C 1
ATOM 1044 O O . ALA A 1 129 ? -11.219 4.120 -14.173 1.00 68.50 129 ALA A O 1
ATOM 1045 N N . HIS A 1 130 ? -9.872 5.899 -14.330 1.00 65.31 130 HIS A N 1
ATOM 1046 C CA . HIS A 1 130 ? -9.945 5.965 -15.786 1.00 65.31 130 HIS A CA 1
ATOM 1047 C C . HIS A 1 130 ? -8.582 6.250 -16.422 1.00 65.31 130 HIS A C 1
ATOM 1049 O O . HIS A 1 130 ? -7.754 6.951 -15.841 1.00 65.31 130 HIS A O 1
ATOM 1055 N N . LEU A 1 131 ? -8.370 5.738 -17.636 1.00 67.19 131 LEU A N 1
ATOM 1056 C CA . LEU A 1 131 ? -7.195 5.996 -18.467 1.00 67.19 131 LEU A CA 1
ATOM 1057 C C . LEU A 1 131 ? -7.642 6.583 -19.803 1.00 67.19 131 LEU A C 1
ATOM 1059 O O . LEU A 1 131 ? -8.039 5.856 -20.704 1.00 67.19 131 LEU A O 1
ATOM 1063 N N . SER A 1 132 ? -7.554 7.905 -19.936 1.00 63.72 132 SER A N 1
ATOM 1064 C CA . SER A 1 132 ? -7.953 8.627 -21.153 1.00 63.72 132 SER A CA 1
ATOM 1065 C C . SER A 1 132 ? -6.855 8.700 -22.221 1.00 63.72 132 SER A C 1
ATOM 1067 O O . SER A 1 132 ? -7.001 9.417 -23.214 1.00 63.72 132 SER A O 1
ATOM 1069 N N . ASP A 1 133 ? -5.740 7.990 -22.034 1.00 68.31 133 ASP A N 1
ATOM 1070 C CA . ASP A 1 133 ? -4.676 7.948 -23.030 1.00 68.31 133 ASP A CA 1
ATOM 1071 C C . ASP A 1 133 ? -5.111 7.104 -24.232 1.00 68.31 133 ASP A C 1
ATOM 1073 O O . ASP A 1 133 ? -5.056 5.872 -24.217 1.00 68.31 133 ASP A O 1
ATOM 1077 N N . ILE A 1 134 ? -5.510 7.795 -25.299 1.00 59.44 134 ILE A N 1
ATOM 1078 C CA . ILE A 1 134 ? -5.970 7.203 -26.561 1.00 59.44 134 ILE A CA 1
ATOM 1079 C C . ILE A 1 134 ? -4.963 6.220 -27.177 1.00 59.44 134 ILE A C 1
ATOM 1081 O O . ILE A 1 134 ? -5.348 5.355 -27.960 1.00 59.44 134 ILE A O 1
ATOM 1085 N N . ARG A 1 135 ? -3.675 6.320 -26.819 1.00 63.09 135 ARG A N 1
ATOM 1086 C CA . ARG A 1 135 ? -2.615 5.455 -27.347 1.00 63.09 135 ARG A CA 1
ATOM 1087 C C . ARG A 1 135 ? -2.662 4.048 -26.763 1.00 63.09 135 ARG A C 1
ATOM 1089 O O . ARG A 1 135 ? -2.090 3.151 -27.369 1.00 63.09 135 ARG A O 1
ATOM 1096 N N . LEU A 1 136 ? -3.327 3.825 -25.625 1.00 62.09 136 LEU A N 1
ATOM 1097 C CA . LEU A 1 136 ? -3.426 2.496 -25.005 1.00 62.09 136 LEU A CA 1
ATOM 1098 C C . LEU A 1 136 ? -4.105 1.476 -25.926 1.00 62.09 136 LEU A C 1
ATOM 1100 O O . LEU A 1 136 ? -3.667 0.330 -25.996 1.00 62.09 136 LEU A O 1
ATOM 1104 N N . ALA A 1 137 ? -5.109 1.907 -26.694 1.00 60.28 137 ALA A N 1
ATOM 1105 C CA . ALA A 1 137 ? -5.793 1.056 -27.664 1.00 60.28 137 ALA A CA 1
ATOM 1106 C C . ALA A 1 137 ? -4.849 0.552 -28.771 1.00 60.28 137 ALA A C 1
ATOM 1108 O O . ALA A 1 137 ? -4.972 -0.585 -29.210 1.00 60.28 137 ALA A O 1
ATOM 1109 N N . GLU A 1 138 ? -3.869 1.363 -29.173 1.00 60.66 138 GLU A N 1
ATOM 1110 C CA . GLU A 1 138 ? -2.898 1.064 -30.235 1.00 60.66 138 GLU A CA 1
ATOM 1111 C C . GLU A 1 138 ? -1.506 0.705 -29.688 1.00 60.66 138 GLU A C 1
ATOM 1113 O O . GLU A 1 138 ? -0.558 0.537 -30.455 1.00 60.66 138 GLU A O 1
ATOM 1118 N N . ALA A 1 139 ? -1.355 0.564 -28.364 1.00 60.28 139 ALA A N 1
ATOM 1119 C CA . ALA A 1 139 ? -0.056 0.429 -27.698 1.00 60.28 139 ALA A CA 1
ATOM 1120 C C . ALA A 1 139 ? 0.778 -0.750 -28.235 1.00 60.28 139 ALA A C 1
ATOM 1122 O O . ALA A 1 139 ? 2.007 -0.693 -28.302 1.00 60.28 139 ALA A O 1
ATOM 1123 N N . HIS A 1 140 ? 0.095 -1.798 -28.693 1.00 62.88 140 HIS A N 1
ATOM 1124 C CA . HIS A 1 140 ? 0.668 -2.996 -29.298 1.00 62.88 140 HIS A CA 1
ATOM 1125 C C . HIS A 1 140 ? 1.311 -2.760 -30.683 1.00 62.88 140 HIS A C 1
ATOM 1127 O O . HIS A 1 140 ? 2.022 -3.632 -31.188 1.00 62.88 140 HIS A O 1
ATOM 1133 N N . HIS A 1 141 ? 1.110 -1.589 -31.298 1.00 65.12 141 HIS A N 1
ATOM 1134 C CA . HIS A 1 141 ? 1.737 -1.188 -32.561 1.00 65.12 141 HIS A CA 1
ATOM 1135 C C . HIS A 1 141 ? 3.088 -0.474 -32.386 1.00 65.12 141 HIS A C 1
ATOM 1137 O O . HIS A 1 141 ? 3.836 -0.333 -33.359 1.00 65.12 141 HIS A O 1
ATOM 1143 N N . TYR A 1 142 ? 3.453 -0.057 -31.169 1.00 62.91 142 TYR A N 1
ATOM 1144 C CA . TYR A 1 142 ? 4.738 0.596 -30.904 1.00 62.91 142 TYR A CA 1
ATOM 1145 C C . TYR A 1 142 ? 5.858 -0.433 -30.666 1.00 62.91 142 TYR A C 1
ATOM 1147 O O . TYR A 1 142 ? 5.651 -1.480 -30.057 1.00 62.91 142 TYR A O 1
ATOM 1155 N N . ARG A 1 143 ? 7.082 -0.149 -31.144 1.00 56.03 143 ARG A N 1
ATOM 1156 C CA . ARG A 1 143 ? 8.263 -1.022 -30.964 1.00 56.03 143 ARG A CA 1
ATOM 1157 C C . ARG A 1 143 ? 9.436 -0.286 -30.325 1.00 56.03 143 ARG A C 1
ATOM 1159 O O . ARG A 1 143 ? 9.776 0.822 -30.728 1.00 56.03 143 ARG A O 1
ATOM 1166 N N . GLY A 1 144 ? 10.119 -0.937 -29.384 1.00 61.22 144 GLY A N 1
ATOM 1167 C CA . GLY A 1 144 ? 11.351 -0.424 -28.774 1.00 61.22 144 GLY A CA 1
ATOM 1168 C C . GLY A 1 144 ? 11.158 0.938 -28.100 1.00 61.22 144 GLY A C 1
ATOM 1169 O O . GLY A 1 144 ? 10.256 1.116 -27.292 1.00 61.22 144 GLY A O 1
ATOM 1170 N N . ARG A 1 145 ? 11.985 1.925 -28.462 1.00 51.88 145 ARG A N 1
ATOM 1171 C CA . ARG A 1 145 ? 11.965 3.289 -27.890 1.00 51.88 145 ARG A CA 1
ATOM 1172 C C . ARG A 1 145 ? 10.712 4.125 -28.204 1.00 51.88 145 ARG A C 1
ATOM 1174 O O . ARG A 1 145 ? 10.649 5.273 -27.786 1.00 51.88 145 ARG A O 1
ATOM 1181 N N . TYR A 1 146 ? 9.768 3.592 -28.981 1.00 56.16 146 TYR A N 1
ATOM 1182 C CA . TYR A 1 146 ? 8.542 4.289 -29.382 1.00 56.16 146 TYR A CA 1
ATOM 1183 C C . TYR A 1 146 ? 7.337 3.967 -28.490 1.00 56.16 146 TYR A C 1
ATOM 1185 O O . TYR A 1 146 ? 6.260 4.474 -28.771 1.00 56.16 146 TYR A O 1
ATOM 1193 N N . ILE A 1 147 ? 7.492 3.142 -27.446 1.00 57.44 147 ILE A N 1
ATOM 1194 C CA . ILE A 1 147 ? 6.407 2.826 -26.506 1.00 57.44 147 ILE A CA 1
ATOM 1195 C C . ILE A 1 147 ? 6.028 4.102 -25.734 1.00 57.44 147 ILE A C 1
ATOM 1197 O O . ILE A 1 147 ? 6.865 4.623 -24.990 1.00 57.44 147 ILE A O 1
ATOM 1201 N N . PRO A 1 148 ? 4.802 4.632 -25.894 1.00 55.59 148 PRO A N 1
ATOM 1202 C CA . PRO A 1 148 ? 4.323 5.710 -25.046 1.00 55.59 148 PRO A CA 1
ATOM 1203 C C . PRO A 1 148 ? 4.177 5.191 -23.609 1.00 55.59 148 PRO A C 1
ATOM 1205 O O . PRO A 1 148 ? 3.672 4.098 -23.378 1.00 55.59 148 PRO A O 1
ATOM 1208 N N . HIS A 1 149 ? 4.687 5.964 -22.655 1.00 57.38 149 HIS A N 1
ATOM 1209 C CA . HIS A 1 149 ? 4.777 5.622 -21.236 1.00 57.38 149 HIS A CA 1
ATOM 1210 C C . HIS A 1 149 ? 3.421 5.164 -20.655 1.00 57.38 149 HIS A C 1
ATOM 1212 O O . HIS A 1 149 ? 2.469 5.939 -20.647 1.00 57.38 149 HIS A O 1
ATOM 1218 N N . GLY A 1 150 ? 3.342 3.923 -20.162 1.00 63.00 150 GLY A N 1
ATOM 1219 C CA . GLY A 1 150 ? 2.165 3.370 -19.472 1.00 63.00 150 GLY A CA 1
ATOM 1220 C C . GLY A 1 150 ? 2.196 3.602 -17.955 1.00 63.00 150 GLY A C 1
ATOM 1221 O O . GLY A 1 150 ? 3.182 4.110 -17.425 1.00 63.00 150 GLY A O 1
ATOM 1222 N N . ILE A 1 151 ? 1.122 3.234 -17.248 1.00 69.00 151 ILE A N 1
ATOM 1223 C CA . ILE A 1 151 ? 1.078 3.258 -15.773 1.00 69.00 151 ILE A CA 1
ATOM 1224 C C . ILE A 1 151 ? 1.697 1.970 -15.207 1.00 69.00 151 ILE A C 1
ATOM 1226 O O . ILE A 1 151 ? 1.584 0.897 -15.809 1.00 69.00 151 ILE A O 1
ATOM 1230 N N . ASN A 1 152 ? 2.357 2.083 -14.050 1.00 72.06 152 ASN A N 1
ATOM 1231 C CA . ASN A 1 152 ? 2.910 0.948 -13.316 1.00 72.06 152 ASN A CA 1
ATOM 1232 C C . ASN A 1 152 ? 1.808 -0.096 -13.023 1.00 72.06 152 ASN A C 1
ATOM 1234 O O . ASN A 1 152 ? 0.732 0.240 -12.527 1.00 72.06 152 ASN A O 1
ATOM 1238 N N . GLN A 1 153 ? 2.075 -1.366 -13.343 1.00 72.19 153 GLN A N 1
ATOM 1239 C CA . GLN A 1 153 ? 1.109 -2.459 -13.189 1.00 72.19 153 GLN A CA 1
ATOM 1240 C C . GLN A 1 153 ? 0.730 -2.725 -11.728 1.00 72.19 153 GLN A C 1
ATOM 1242 O O . GLN A 1 153 ? -0.389 -3.155 -11.475 1.00 72.19 153 GLN A O 1
ATOM 1247 N N . PHE A 1 154 ? 1.598 -2.387 -10.773 1.00 74.38 154 PHE A N 1
ATOM 1248 C CA . PHE A 1 154 ? 1.277 -2.431 -9.347 1.00 74.38 154 PHE A CA 1
ATOM 1249 C C . PHE A 1 154 ? 0.084 -1.522 -9.000 1.00 74.38 154 PHE A C 1
ATOM 1251 O O . PHE A 1 154 ? -0.861 -1.940 -8.333 1.00 74.38 154 PHE A O 1
ATOM 1258 N N . VAL A 1 155 ? 0.073 -0.296 -9.541 1.00 76.44 155 VAL A N 1
ATOM 1259 C CA . VAL A 1 155 ? -1.021 0.674 -9.352 1.00 76.44 155 VAL A CA 1
ATOM 1260 C C . VAL A 1 155 ? -2.308 0.184 -10.020 1.00 76.44 155 VAL A C 1
ATOM 1262 O O . VAL A 1 155 ? -3.391 0.308 -9.452 1.00 76.44 155 VAL A O 1
ATOM 1265 N N . VAL A 1 156 ? -2.193 -0.404 -11.216 1.00 80.19 156 VAL A N 1
ATOM 1266 C CA . VAL A 1 156 ? -3.325 -1.012 -11.934 1.00 80.19 156 VAL A CA 1
ATOM 1267 C C . VAL A 1 156 ? -3.947 -2.135 -11.101 1.00 80.19 156 VAL A C 1
ATOM 1269 O O . VAL A 1 156 ? -5.149 -2.099 -10.843 1.00 80.19 156 VAL A O 1
ATOM 1272 N N . GLY A 1 157 ? -3.135 -3.077 -10.614 1.00 74.31 157 GLY A N 1
ATOM 1273 C CA . GLY A 1 157 ? -3.599 -4.191 -9.786 1.00 74.31 157 GLY A CA 1
ATOM 1274 C C . GLY A 1 157 ? -4.267 -3.730 -8.489 1.00 74.31 157 GLY A C 1
ATOM 1275 O O . GLY A 1 157 ? -5.342 -4.223 -8.151 1.00 74.31 157 GLY A O 1
ATOM 1276 N N . GLY A 1 158 ? -3.700 -2.723 -7.813 1.00 82.00 158 GLY A N 1
ATOM 1277 C CA . GLY A 1 158 ? -4.282 -2.152 -6.595 1.00 82.00 158 GLY A CA 1
ATOM 1278 C C . GLY A 1 158 ? -5.663 -1.520 -6.808 1.00 82.00 158 GLY A C 1
ATOM 1279 O O . GLY A 1 158 ? -6.541 -1.647 -5.954 1.00 82.00 158 GLY A O 1
ATOM 1280 N N . ILE A 1 159 ? -5.895 -0.885 -7.963 1.00 79.81 159 ILE A N 1
ATOM 1281 C CA . ILE A 1 159 ? -7.216 -0.355 -8.330 1.00 79.81 159 ILE A CA 1
ATOM 1282 C C . ILE A 1 159 ? -8.198 -1.491 -8.638 1.00 79.81 159 ILE A C 1
ATOM 1284 O O . ILE A 1 159 ? -9.341 -1.436 -8.190 1.00 79.81 159 ILE A O 1
ATOM 1288 N N . GLU A 1 160 ? -7.776 -2.507 -9.395 1.00 82.00 160 GLU A N 1
ATOM 1289 C CA . GLU A 1 160 ? -8.631 -3.632 -9.807 1.00 82.00 160 GLU A CA 1
ATOM 1290 C C . GLU A 1 160 ? -9.056 -4.559 -8.659 1.00 82.00 160 GLU A C 1
ATOM 1292 O O . GLU A 1 160 ? -9.962 -5.381 -8.831 1.00 82.00 160 GLU A O 1
ATOM 1297 N N . GLU A 1 161 ? -8.412 -4.459 -7.498 1.00 84.12 161 GLU A N 1
ATOM 1298 C CA . GLU A 1 161 ? -8.807 -5.216 -6.313 1.00 84.12 161 GLU A CA 1
ATOM 1299 C C . GLU A 1 161 ? -10.068 -4.650 -5.653 1.00 84.12 161 GLU A C 1
ATOM 1301 O O . GLU A 1 161 ? -11.002 -5.371 -5.308 1.00 84.12 161 GLU A O 1
ATOM 1306 N N . ILE A 1 162 ? -10.135 -3.329 -5.521 1.00 83.81 162 ILE A N 1
ATOM 1307 C CA . ILE A 1 162 ? -11.253 -2.641 -4.865 1.00 83.81 162 ILE A CA 1
ATOM 1308 C C . ILE A 1 162 ? -12.128 -1.878 -5.864 1.00 83.81 162 ILE A C 1
ATOM 1310 O O . ILE A 1 162 ? -12.901 -0.997 -5.471 1.00 83.81 162 ILE A O 1
ATOM 1314 N N . GLY A 1 163 ? -11.996 -2.188 -7.156 1.00 80.44 163 GLY A N 1
ATOM 1315 C CA . GLY A 1 163 ? -12.438 -1.286 -8.203 1.00 80.44 163 GLY A CA 1
ATOM 1316 C C . GLY A 1 163 ? -12.294 -1.762 -9.643 1.00 80.44 163 GLY A C 1
ATOM 1317 O O . GLY A 1 163 ? -12.030 -2.927 -9.928 1.00 80.44 163 GLY A O 1
ATOM 1318 N N . ARG A 1 164 ? -12.530 -0.832 -10.574 1.00 81.31 164 ARG A N 1
ATOM 1319 C CA . ARG A 1 164 ? -12.436 -1.044 -12.030 1.00 81.31 164 ARG A CA 1
ATOM 1320 C C . ARG A 1 164 ? -11.780 0.156 -12.712 1.00 81.31 164 ARG A C 1
ATOM 1322 O O . ARG A 1 164 ? -11.889 1.282 -12.220 1.00 81.31 164 ARG A O 1
ATOM 1329 N N . ILE A 1 165 ? -11.138 -0.084 -13.855 1.00 78.31 165 ILE A N 1
ATOM 1330 C CA . ILE A 1 165 ? -10.533 0.954 -14.698 1.00 78.31 165 ILE A CA 1
ATOM 1331 C C . ILE A 1 165 ? -11.356 1.110 -15.978 1.00 78.31 165 ILE A C 1
ATOM 1333 O O . ILE A 1 165 ? -11.655 0.127 -16.650 1.00 78.31 165 ILE A O 1
ATOM 1337 N N . TYR A 1 166 ? -11.695 2.348 -16.322 1.00 78.06 166 TYR A N 1
ATOM 1338 C CA . TYR A 1 166 ? -12.475 2.698 -17.508 1.00 78.06 166 TYR A CA 1
ATOM 1339 C C . TYR A 1 166 ? -11.624 3.466 -18.530 1.00 78.06 166 TYR A C 1
ATOM 1341 O O . TYR A 1 166 ? -10.681 4.163 -18.159 1.00 78.06 166 TYR A O 1
ATOM 1349 N N . PRO A 1 167 ? -11.942 3.400 -19.828 1.00 65.44 167 PRO A N 1
ATOM 1350 C CA . PRO A 1 167 ? -11.214 4.140 -20.862 1.00 65.44 167 PRO A CA 1
ATOM 1351 C C . PRO A 1 167 ? -11.521 5.650 -20.856 1.00 65.44 167 PRO A C 1
ATO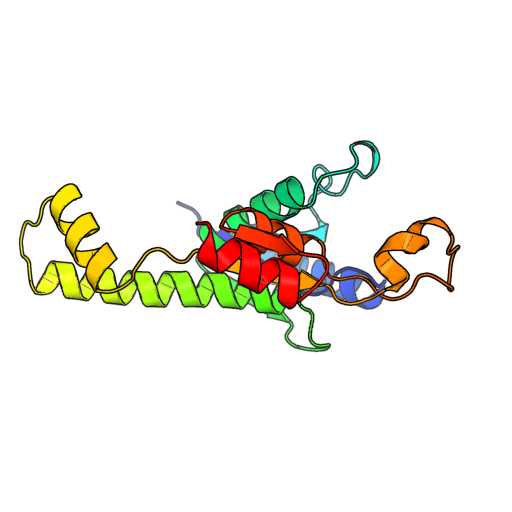M 1353 O O . PRO A 1 167 ? -10.843 6.429 -21.523 1.00 65.44 167 PRO A O 1
ATOM 1356 N N . SER A 1 168 ? -12.545 6.094 -20.120 1.00 68.31 168 SER A N 1
ATOM 1357 C CA . SER A 1 168 ? -12.945 7.501 -20.044 1.00 68.31 168 SER A CA 1
ATOM 1358 C C . SER A 1 168 ? -13.571 7.859 -18.696 1.00 68.31 168 SER A C 1
ATOM 1360 O O . SER A 1 168 ? -14.009 6.989 -17.935 1.00 68.31 168 SER A O 1
ATOM 1362 N N . VAL A 1 169 ? -13.624 9.162 -18.407 1.00 61.47 169 VAL A N 1
ATOM 1363 C CA . VAL A 1 169 ? -14.312 9.696 -17.222 1.00 61.47 169 VAL A CA 1
ATOM 1364 C C . VAL A 1 169 ? -15.812 9.424 -17.327 1.00 61.47 169 VAL A C 1
ATOM 1366 O O . VAL A 1 169 ? -16.445 9.059 -16.342 1.00 61.47 169 VAL A O 1
ATOM 1369 N N . GLU A 1 170 ? -16.384 9.573 -18.521 1.00 81.56 170 GLU A N 1
ATOM 1370 C CA . GLU A 1 170 ? -17.806 9.390 -18.798 1.00 81.56 170 GLU A CA 1
ATOM 1371 C C . GLU A 1 170 ? -18.257 7.960 -18.491 1.00 81.56 170 GLU A C 1
ATOM 1373 O O . GLU A 1 170 ? -19.299 7.763 -17.863 1.00 81.56 170 GLU A O 1
ATOM 1378 N N . GLU A 1 171 ? -17.458 6.966 -18.881 1.00 69.00 171 GLU A N 1
ATOM 1379 C CA . GLU A 1 171 ? -17.731 5.562 -18.572 1.00 69.00 171 GLU A CA 1
ATOM 1380 C C . GLU A 1 171 ? -17.559 5.256 -17.085 1.00 69.00 171 GLU A C 1
ATOM 1382 O O . GLU A 1 171 ? -18.425 4.597 -16.505 1.00 69.00 171 GLU A O 1
ATOM 1387 N N . ALA A 1 172 ? -16.518 5.797 -16.442 1.00 67.44 172 ALA A N 1
ATOM 1388 C CA . ALA A 1 172 ? -16.340 5.654 -14.999 1.00 67.44 172 ALA A CA 1
ATOM 1389 C C . ALA A 1 172 ? -17.543 6.219 -14.228 1.00 67.44 172 ALA A C 1
ATOM 1391 O O . ALA A 1 172 ? -18.115 5.541 -13.377 1.00 67.44 172 ALA A O 1
ATOM 1392 N N . VAL A 1 173 ? -17.987 7.432 -14.573 1.00 70.44 173 VAL A N 1
ATOM 1393 C CA . VAL A 1 173 ? -19.138 8.097 -13.943 1.00 70.44 173 VAL A CA 1
ATOM 1394 C C . VAL A 1 173 ? -20.448 7.370 -14.238 1.00 70.44 173 VAL A C 1
ATOM 1396 O O . VAL A 1 173 ? -21.318 7.309 -13.369 1.00 70.44 173 VAL A O 1
ATOM 1399 N N . LYS A 1 174 ? -20.622 6.820 -15.445 1.00 80.94 174 LYS A N 1
ATOM 1400 C CA . LYS A 1 174 ? -21.789 5.992 -15.761 1.00 80.94 174 LYS A CA 1
ATOM 1401 C C . LYS A 1 174 ? -21.823 4.753 -14.867 1.00 80.94 174 LYS A C 1
ATO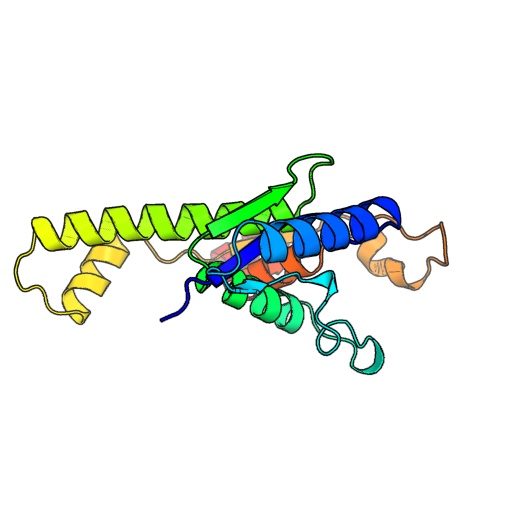M 1403 O O . LYS A 1 174 ? -22.844 4.525 -14.228 1.00 80.94 174 LYS A O 1
ATOM 1408 N N . SER A 1 175 ? -20.713 4.021 -14.756 1.00 71.38 175 SER A N 1
ATOM 1409 C CA . SER A 1 175 ? -20.669 2.822 -13.914 1.00 71.38 175 SER A CA 1
ATOM 1410 C C . SER A 1 175 ? -20.869 3.136 -12.433 1.00 71.38 175 SER A C 1
ATOM 1412 O O . SER A 1 175 ? -21.516 2.359 -11.744 1.00 71.38 175 SER A O 1
ATOM 1414 N N . MET A 1 176 ? -20.391 4.285 -11.941 1.00 76.69 176 MET A N 1
ATOM 1415 C CA . MET A 1 176 ? -20.654 4.725 -10.562 1.00 76.69 176 MET A CA 1
ATOM 1416 C C . MET A 1 176 ? -22.150 4.886 -10.251 1.00 76.69 176 MET A C 1
ATOM 1418 O O . MET A 1 176 ? -22.530 4.806 -9.089 1.00 76.69 176 MET A O 1
ATOM 1422 N N . LYS A 1 177 ? -22.992 5.170 -11.255 1.00 62.97 177 LYS A N 1
ATOM 1423 C CA . LYS A 1 177 ? -24.450 5.320 -11.085 1.00 62.97 177 LYS A CA 1
ATOM 1424 C C . LYS A 1 177 ? -25.199 3.988 -11.134 1.00 62.97 177 LYS A C 1
A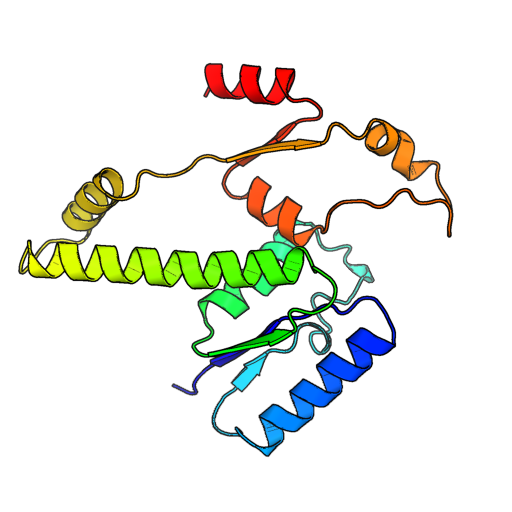TOM 1426 O O . LYS A 1 177 ? -26.373 3.957 -10.777 1.00 62.97 177 LYS A O 1
ATOM 1431 N N . GLU A 1 178 ? -24.554 2.944 -11.646 1.00 69.88 178 GLU A N 1
ATOM 1432 C CA . GLU A 1 178 ? -25.136 1.617 -11.868 1.00 69.88 178 GLU A CA 1
ATOM 1433 C C . GLU A 1 178 ? -24.786 0.618 -10.738 1.00 69.88 178 GLU A C 1
ATOM 1435 O O . GLU A 1 178 ? -25.474 -0.394 -10.616 1.00 69.88 178 GLU A O 1
ATOM 1440 N N . ASP A 1 179 ? -23.771 0.921 -9.911 1.00 54.31 179 ASP A N 1
ATOM 1441 C CA . ASP A 1 179 ? -23.254 0.121 -8.772 1.00 54.31 179 ASP A CA 1
ATOM 1442 C C . ASP A 1 179 ? -23.719 0.590 -7.376 1.00 54.31 179 ASP A C 1
ATOM 1444 O O . ASP A 1 179 ? -23.507 -0.189 -6.404 1.00 54.31 179 ASP A O 1
#

Foldseek 3Di:
DQAEEEEFFDCDDPVRVVVLVVVVVVCCVPPVSYHYDGPSPDVVQVVCVVVDALQNVQCVVQVSLVSHPYYHYDPPPPQPLSVVSVVSVVVVVVLVVVLVVLCVVPPPDDPVRSVVVSCVVPNQDAAEAEAQPPCVVVQVVDDDPRRDDDDDSNVVNVNVVRYYYYHDPVVSVVVVVVD